Protein AF-A0A7X6SMF0-F1 (afdb_monomer)

Mean predicted aligned error: 8.66 Å

Sequence (95 aa):
MRVILGTIDAECKQTSESLGSHIERRDSDSIPRGIKEVRHKAKVDDCGVLQEDVLFKSPSYAAAFVIGGHANGLTEWKNDSGRTLKELENGESSS

Solvent-accessible surface area (backbone atoms only — not comparable to full-atom values): 5503 Å² total; per-residue (Å²): 102,49,55,36,39,70,99,43,84,43,56,49,66,67,49,105,88,45,80,31,46,56,30,47,84,60,72,42,89,76,39,58,67,71,48,53,52,50,60,72,70,49,56,57,45,98,80,31,32,49,71,52,72,52,80,31,91,41,53,43,60,48,31,24,49,34,58,16,29,88,45,61,14,40,70,73,40,35,44,95,86,68,47,26,45,48,54,48,70,69,52,77,76,73,135

Secondary structure (DSSP, 8-state):
--EEETTB-------TTS-SSB--SPPPTTS-HHHHHHHHHS-B-TTSBB-S-EEES-HHHHHHHHHSS---HHHH-B-TTS-BHHHHHHHSS--

Foldseek 3Di:
DFAAAPPDRQQQDDDVPGLRFAADPDADPAQDPVLVVCLVVFDADPNSGTDDYHYDPDQQSVQCNRHNHRDDSQQRGAHPVRHGVVCVVVVVPDD

Nearest PDB structures (foldseek):
  6yxp-assembly1_A  TM=2.601E-01  e=9.863E+00  Homo sapiens

Radius of gyration: 13.21 Å; Cα contacts (8 Å, |Δi|>4): 155; chains: 1; bounding box: 28×29×42 Å

Structure (mmCIF, N/CA/C/O backbone):
data_AF-A0A7X6SMF0-F1
#
_entry.id   AF-A0A7X6SMF0-F1
#
loop_
_atom_site.group_PDB
_atom_site.id
_atom_site.type_symbol
_atom_site.label_atom_id
_atom_site.label_alt_id
_atom_site.label_comp_id
_atom_site.label_asym_id
_atom_site.label_entity_id
_atom_site.label_seq_id
_atom_site.pdbx_PDB_ins_code
_atom_site.Cartn_x
_atom_site.Cartn_y
_atom_site.Cartn_z
_atom_site.occupancy
_atom_site.B_iso_or_equiv
_atom_site.auth_seq_id
_atom_site.auth_comp_id
_atom_site.auth_asym_id
_atom_site.auth_atom_id
_atom_site.pdbx_PDB_model_num
ATOM 1 N N . MET A 1 1 ? 0.375 -11.287 4.367 1.00 53.59 1 MET A N 1
ATOM 2 C CA . MET A 1 1 ? 0.978 -10.132 3.690 1.00 53.59 1 MET A CA 1
ATOM 3 C C . MET A 1 1 ? 0.753 -8.895 4.533 1.00 53.59 1 MET A C 1
ATOM 5 O O . MET A 1 1 ? -0.400 -8.553 4.777 1.00 53.59 1 MET A O 1
ATOM 9 N N . ARG A 1 2 ? 1.821 -8.230 4.978 1.00 59.16 2 ARG A N 1
ATOM 10 C CA . ARG A 1 2 ? 1.723 -6.911 5.617 1.00 59.16 2 ARG A CA 1
ATOM 11 C C . ARG A 1 2 ? 2.678 -5.934 4.947 1.00 59.16 2 ARG A C 1
ATOM 13 O O . ARG A 1 2 ? 3.785 -6.304 4.553 1.00 59.16 2 ARG A O 1
ATOM 20 N N . VAL A 1 3 ? 2.227 -4.693 4.816 1.00 57.59 3 VAL A N 1
ATOM 21 C CA . VAL A 1 3 ? 3.063 -3.572 4.401 1.00 57.59 3 VAL A CA 1
ATOM 22 C C . VAL A 1 3 ? 3.417 -2.809 5.667 1.00 57.59 3 VAL A C 1
ATOM 24 O O . VAL A 1 3 ? 2.582 -2.114 6.233 1.00 57.59 3 VAL A O 1
ATOM 27 N N . ILE A 1 4 ? 4.637 -3.004 6.161 1.00 62.56 4 ILE A N 1
ATOM 28 C CA . ILE A 1 4 ? 5.038 -2.467 7.467 1.00 62.56 4 ILE A CA 1
ATOM 29 C C . ILE A 1 4 ? 5.684 -1.100 7.257 1.00 62.56 4 ILE A C 1
ATOM 31 O O . ILE A 1 4 ? 6.599 -0.955 6.439 1.00 62.56 4 ILE A O 1
ATOM 35 N N . LEU A 1 5 ? 5.215 -0.111 8.016 1.00 60.44 5 LEU A N 1
ATOM 36 C CA . LEU A 1 5 ? 5.658 1.277 7.967 1.00 60.44 5 LEU A CA 1
ATOM 37 C C . LEU A 1 5 ? 6.376 1.656 9.262 1.00 60.44 5 LEU A C 1
ATOM 39 O O . LEU A 1 5 ? 5.798 2.257 10.161 1.00 60.44 5 LEU A O 1
ATOM 43 N N . GLY A 1 6 ? 7.664 1.325 9.362 1.00 61.62 6 GLY A N 1
ATOM 44 C CA . GLY A 1 6 ? 8.473 1.684 10.535 1.00 61.62 6 GLY A CA 1
ATOM 45 C C . GLY A 1 6 ? 7.864 1.210 11.867 1.00 61.62 6 GLY A C 1
ATOM 46 O O . GLY A 1 6 ? 7.487 0.050 11.990 1.00 61.62 6 GLY A O 1
ATOM 47 N N . THR A 1 7 ? 7.787 2.097 12.867 1.00 45.62 7 THR A N 1
ATOM 48 C CA . THR A 1 7 ? 7.215 1.834 14.209 1.00 45.62 7 THR A CA 1
ATOM 49 C C . THR A 1 7 ? 5.693 1.663 14.220 1.00 45.62 7 THR A C 1
ATOM 51 O O . THR A 1 7 ? 5.117 1.439 15.282 1.00 45.62 7 THR A O 1
ATOM 54 N N . ILE A 1 8 ? 5.038 1.789 13.067 1.00 54.94 8 ILE A N 1
ATOM 55 C CA . ILE A 1 8 ? 3.587 1.803 12.929 1.00 54.94 8 ILE A CA 1
ATOM 56 C C . ILE A 1 8 ? 3.198 0.541 12.156 1.00 54.94 8 ILE A C 1
ATOM 58 O O . ILE A 1 8 ? 3.451 0.422 10.952 1.00 54.94 8 ILE A O 1
ATOM 62 N N . ASP A 1 9 ? 2.610 -0.430 12.857 1.00 52.41 9 ASP A N 1
ATOM 63 C CA . ASP A 1 9 ? 2.026 -1.614 12.224 1.00 52.41 9 ASP A CA 1
ATOM 64 C C . ASP A 1 9 ? 0.733 -1.180 11.519 1.00 52.41 9 ASP A C 1
ATOM 66 O O . ASP A 1 9 ? -0.349 -1.122 12.102 1.00 52.41 9 ASP A O 1
ATOM 70 N N . ALA A 1 10 ? 0.867 -0.746 10.266 1.00 52.97 10 ALA A N 1
ATOM 71 C CA . ALA A 1 10 ? -0.268 -0.423 9.418 1.00 52.97 10 ALA A CA 1
ATOM 72 C C . ALA A 1 10 ? -0.834 -1.731 8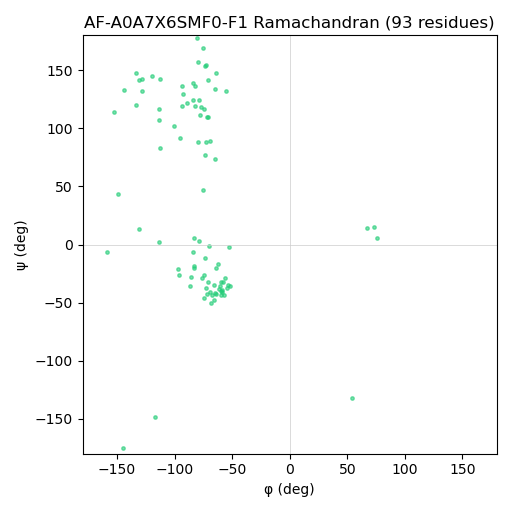.852 1.00 52.97 10 ALA A C 1
ATOM 74 O O . ALA A 1 10 ? -0.439 -2.206 7.784 1.00 52.97 10 ALA A O 1
ATOM 75 N N . GLU A 1 11 ? -1.752 -2.350 9.593 1.00 50.16 11 GLU A N 1
ATOM 76 C CA . GLU A 1 11 ? -2.460 -3.529 9.108 1.00 50.16 11 GLU A CA 1
ATOM 77 C C . GLU A 1 11 ? -3.447 -3.114 8.005 1.00 50.16 11 GLU A C 1
ATOM 79 O O . GLU A 1 11 ? -4.459 -2.458 8.249 1.00 50.16 11 GLU A O 1
ATOM 84 N N . CYS A 1 12 ? -3.143 -3.491 6.762 1.00 53.78 12 CYS A N 1
ATOM 85 C CA . CYS A 1 12 ? -4.012 -3.271 5.608 1.00 53.78 12 CYS A CA 1
ATOM 86 C C . CYS A 1 12 ? -5.192 -4.251 5.689 1.00 53.78 12 CYS A C 1
ATOM 88 O O . CYS A 1 12 ? -5.190 -5.308 5.058 1.00 53.78 12 CYS A O 1
ATOM 90 N N . LYS A 1 13 ? -6.174 -3.961 6.547 1.00 39.31 13 LYS A N 1
ATOM 91 C CA . LYS A 1 13 ? -7.313 -4.852 6.781 1.00 39.31 13 LYS A CA 1
ATOM 92 C C . LYS A 1 13 ? -8.314 -4.742 5.634 1.00 39.31 13 LYS A C 1
ATOM 94 O O . LYS A 1 13 ? -8.891 -3.685 5.406 1.00 39.31 13 LYS A O 1
ATOM 99 N N . GLN A 1 14 ? -8.524 -5.858 4.940 1.00 40.72 14 GLN A N 1
ATOM 100 C CA . GLN A 1 14 ? -9.463 -6.003 3.831 1.00 40.72 14 GLN A CA 1
ATOM 101 C C . GLN A 1 14 ? -10.920 -5.926 4.327 1.00 40.72 14 GLN A C 1
ATOM 103 O O . GLN A 1 14 ? -11.542 -6.935 4.649 1.00 40.72 14 GLN A O 1
ATOM 108 N N . THR A 1 15 ? -11.490 -4.729 4.384 1.00 34.62 15 THR A N 1
ATOM 109 C CA . THR A 1 15 ? -12.936 -4.521 4.235 1.00 34.62 15 THR A CA 1
ATOM 110 C C . THR A 1 15 ? -13.302 -4.564 2.748 1.00 34.62 15 THR A C 1
ATOM 112 O O . THR A 1 15 ? -12.446 -4.316 1.897 1.00 34.62 15 THR A O 1
ATOM 115 N N . SER A 1 16 ? -14.560 -4.870 2.420 1.00 37.34 16 SER A N 1
ATOM 116 C CA . SER A 1 16 ? -15.127 -4.999 1.059 1.00 37.34 16 SER A CA 1
ATOM 117 C C . SER A 1 16 ? -14.900 -3.807 0.110 1.00 37.34 16 SER A C 1
ATOM 119 O O . SER A 1 16 ? -15.292 -3.869 -1.050 1.00 37.34 16 SER A O 1
ATOM 121 N N . GLU A 1 17 ? -14.257 -2.743 0.591 1.00 51.53 17 GLU A N 1
ATOM 122 C CA . GLU A 1 17 ? -13.974 -1.486 -0.101 1.00 51.53 17 GLU A CA 1
ATOM 123 C C . GLU A 1 17 ? -12.494 -1.054 0.038 1.00 51.53 17 GLU A C 1
ATOM 125 O O . GLU A 1 17 ? -12.160 0.092 -0.251 1.00 51.53 17 GLU A O 1
ATOM 130 N N . SER A 1 18 ? -11.587 -1.928 0.504 1.00 43.75 18 SER A N 1
ATOM 131 C CA . SER A 1 18 ? -10.232 -1.522 0.922 1.00 43.75 18 SER A CA 1
ATOM 132 C C . SER A 1 18 ? -9.076 -2.350 0.343 1.00 43.75 18 SER A C 1
ATOM 134 O O . SER A 1 18 ? -9.117 -3.575 0.211 1.00 43.75 18 SER A O 1
ATOM 136 N N . LEU A 1 19 ? -8.015 -1.608 0.022 1.00 52.72 19 LEU A N 1
ATOM 137 C CA . LEU A 1 19 ? -6.716 -1.999 -0.526 1.00 52.72 19 LEU A CA 1
ATOM 138 C C . LEU A 1 19 ? -5.926 -2.874 0.471 1.00 52.72 19 LEU A C 1
ATOM 140 O O . LEU A 1 19 ? -4.996 -2.410 1.121 1.00 52.72 19 LEU A O 1
ATOM 144 N N . GLY A 1 20 ? -6.326 -4.135 0.655 1.00 55.19 20 GLY A N 1
ATOM 145 C CA . GLY A 1 20 ? -5.719 -5.010 1.672 1.00 55.19 20 GLY A CA 1
ATOM 146 C C . GLY A 1 20 ? -4.464 -5.758 1.214 1.00 55.19 20 GLY A C 1
ATOM 147 O O . GLY A 1 20 ? -3.537 -5.991 1.984 1.00 55.19 20 GLY A O 1
ATOM 148 N N . SER A 1 21 ? -4.410 -6.171 -0.048 1.00 58.16 21 SER A N 1
ATOM 149 C CA . SER A 1 21 ? -3.247 -6.879 -0.618 1.00 58.16 21 SER A CA 1
ATOM 150 C C . SER A 1 21 ? -3.183 -6.798 -2.139 1.00 58.16 21 SER A C 1
ATOM 152 O O . SER A 1 21 ? -2.210 -7.258 -2.733 1.00 58.16 21 SER A O 1
ATOM 154 N N . HIS A 1 22 ? -4.216 -6.228 -2.763 1.00 68.75 22 HIS A N 1
ATOM 155 C CA . HIS A 1 22 ? -4.276 -6.041 -4.198 1.00 68.75 22 HIS A CA 1
ATOM 156 C C . HIS A 1 22 ? -3.410 -4.841 -4.555 1.00 68.75 22 HIS A C 1
ATOM 158 O O . HIS A 1 22 ? -3.729 -3.708 -4.195 1.00 68.75 22 HIS A O 1
ATOM 164 N N . ILE A 1 23 ? -2.306 -5.105 -5.235 1.00 78.50 23 ILE A N 1
ATOM 165 C CA . ILE A 1 23 ? -1.498 -4.063 -5.833 1.00 78.50 23 ILE A CA 1
ATOM 166 C C . ILE A 1 23 ? -1.935 -3.866 -7.280 1.00 78.50 23 ILE A C 1
ATOM 168 O O . ILE A 1 23 ? -2.158 -4.826 -8.020 1.00 78.50 23 ILE A O 1
ATOM 172 N N . GLU A 1 24 ? -2.050 -2.610 -7.694 1.00 77.56 24 GLU A N 1
ATOM 173 C CA . GLU A 1 24 ? -2.286 -2.270 -9.093 1.00 77.56 24 GLU A CA 1
ATOM 174 C C . GLU A 1 24 ? -1.193 -2.911 -9.934 1.00 77.56 24 GLU A C 1
ATOM 176 O O . GLU A 1 24 ? -0.018 -2.785 -9.606 1.00 77.56 24 GLU A O 1
ATOM 181 N N . ARG A 1 25 ? -1.539 -3.587 -11.028 1.00 69.88 25 ARG A N 1
ATOM 182 C CA . ARG A 1 25 ? -0.520 -4.171 -11.916 1.00 69.88 25 ARG A CA 1
ATOM 183 C C . ARG A 1 25 ? 0.160 -3.134 -12.789 1.00 69.88 25 ARG A C 1
ATOM 185 O O . ARG A 1 25 ? 1.316 -3.316 -13.160 1.00 69.88 25 ARG A O 1
ATOM 192 N N . ARG A 1 26 ? -0.546 -2.054 -13.122 1.00 75.81 26 ARG A N 1
ATOM 193 C CA . ARG A 1 26 ? 0.004 -0.998 -13.966 1.00 75.81 26 ARG A CA 1
ATOM 194 C C . A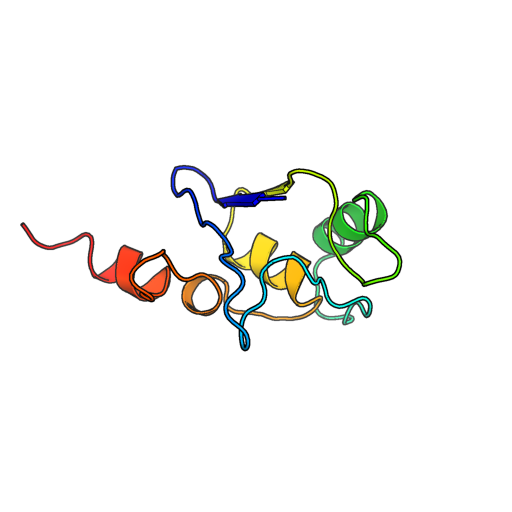RG A 1 26 ? 0.841 -0.048 -13.133 1.00 75.81 26 ARG A C 1
ATOM 196 O O . ARG A 1 26 ? 0.351 0.587 -12.208 1.00 75.81 26 ARG A O 1
ATOM 203 N N . ASP A 1 27 ? 2.115 0.045 -13.477 1.00 78.31 27 ASP A N 1
ATOM 204 C CA . ASP A 1 27 ? 2.959 1.139 -13.041 1.00 78.31 27 ASP A CA 1
ATOM 205 C C . ASP A 1 27 ? 2.687 2.385 -13.884 1.00 78.31 27 ASP A C 1
ATOM 207 O O . ASP A 1 27 ? 2.792 2.379 -15.109 1.00 78.31 27 ASP A O 1
ATOM 211 N N . SER A 1 28 ? 2.358 3.480 -13.212 1.00 78.62 28 SER A N 1
ATOM 212 C CA . SER A 1 28 ? 2.359 4.796 -13.831 1.00 78.62 28 SER A CA 1
ATOM 213 C C . SER A 1 28 ? 3.802 5.267 -14.045 1.00 78.62 28 SER A C 1
ATOM 215 O O . SER A 1 28 ? 4.724 4.881 -13.322 1.00 78.62 28 SER A O 1
ATOM 217 N N . ASP A 1 29 ? 4.035 6.139 -15.023 1.00 77.50 29 ASP A N 1
ATOM 218 C CA . ASP A 1 29 ? 5.361 6.748 -15.211 1.00 77.50 29 ASP A CA 1
ATOM 219 C C . ASP A 1 29 ? 5.757 7.637 -14.017 1.00 77.50 29 ASP A C 1
ATOM 221 O O . ASP A 1 29 ? 6.929 7.855 -13.733 1.00 77.50 29 ASP A O 1
ATOM 225 N N . SER A 1 30 ? 4.762 8.072 -13.239 1.00 78.56 30 SER A N 1
ATOM 226 C CA . SER A 1 30 ? 4.943 8.923 -12.066 1.00 78.56 30 SER A CA 1
ATOM 227 C C . SER A 1 30 ? 5.526 8.217 -10.838 1.00 78.56 30 SER A C 1
ATOM 229 O O . SER A 1 30 ? 5.880 8.909 -9.883 1.00 78.56 30 SER A O 1
ATOM 231 N N . ILE A 1 31 ? 5.614 6.877 -10.802 1.00 83.25 31 ILE A N 1
ATOM 232 C CA . ILE A 1 31 ? 6.232 6.195 -9.654 1.00 83.25 31 ILE A CA 1
ATOM 233 C C . ILE A 1 31 ? 7.758 6.120 -9.778 1.00 83.25 31 ILE A C 1
ATOM 235 O O . ILE A 1 31 ? 8.288 5.813 -10.849 1.00 83.25 31 ILE A O 1
ATOM 239 N N . PRO A 1 32 ? 8.494 6.344 -8.673 1.00 82.81 32 PRO A N 1
ATOM 240 C CA . PRO A 1 32 ? 9.947 6.334 -8.692 1.00 82.81 32 PRO A CA 1
ATOM 241 C C . PRO A 1 32 ? 10.493 4.947 -9.042 1.00 82.81 32 PRO A C 1
ATOM 243 O O . PRO A 1 32 ? 9.943 3.912 -8.656 1.00 82.81 32 PRO A O 1
ATOM 246 N N . ARG A 1 33 ? 11.641 4.929 -9.727 1.00 85.50 33 ARG A N 1
ATOM 247 C CA . ARG A 1 33 ? 12.282 3.704 -10.231 1.00 85.50 33 ARG A CA 1
ATOM 248 C C . ARG A 1 33 ? 12.518 2.656 -9.140 1.00 85.50 33 ARG A C 1
ATOM 250 O O . ARG A 1 33 ? 12.275 1.480 -9.379 1.00 85.50 33 ARG A O 1
ATOM 257 N N . GLY A 1 34 ? 12.879 3.087 -7.929 1.00 85.44 34 GLY A N 1
ATOM 258 C CA . GLY A 1 34 ? 13.041 2.187 -6.784 1.00 85.44 34 GLY A CA 1
ATOM 259 C C . GLY A 1 34 ? 11.765 1.408 -6.442 1.00 85.44 34 GLY A C 1
ATOM 260 O O . GLY A 1 34 ? 11.840 0.216 -6.174 1.00 85.44 34 GLY A O 1
ATOM 261 N N . ILE A 1 35 ? 10.584 2.033 -6.528 1.00 85.75 35 ILE A N 1
ATOM 262 C CA . ILE A 1 35 ? 9.304 1.341 -6.310 1.00 85.75 35 ILE A CA 1
ATOM 263 C C . ILE A 1 35 ? 9.007 0.359 -7.441 1.00 85.75 35 ILE A C 1
ATOM 265 O O . ILE A 1 35 ? 8.585 -0.760 -7.158 1.00 85.75 35 ILE A O 1
ATOM 269 N N . LYS A 1 36 ? 9.274 0.730 -8.702 1.00 86.56 36 LYS A N 1
ATOM 270 C CA . LYS A 1 36 ? 9.140 -0.201 -9.837 1.00 86.56 36 LYS A CA 1
ATOM 271 C C . LYS A 1 36 ? 10.009 -1.445 -9.645 1.00 86.56 36 LYS A C 1
ATOM 273 O O . LYS A 1 36 ? 9.532 -2.555 -9.850 1.00 86.56 36 LYS A O 1
ATOM 278 N N . GLU A 1 37 ? 11.251 -1.273 -9.196 1.00 88.19 37 GLU A N 1
ATOM 279 C CA . GLU A 1 37 ? 12.149 -2.399 -8.923 1.00 88.19 37 GLU A CA 1
ATOM 280 C C . GLU A 1 37 ? 11.641 -3.297 -7.793 1.00 88.19 37 GLU A C 1
ATOM 282 O O . GLU A 1 37 ? 11.688 -4.517 -7.929 1.00 88.19 37 GLU A O 1
ATOM 287 N N . VAL A 1 38 ? 11.129 -2.723 -6.698 1.00 86.31 38 VAL A N 1
ATOM 288 C CA . VAL A 1 38 ? 10.542 -3.519 -5.607 1.00 86.31 38 VAL A CA 1
ATOM 289 C C . VAL A 1 38 ? 9.293 -4.253 -6.099 1.00 86.31 38 VAL A C 1
ATOM 291 O O . VAL A 1 38 ? 9.163 -5.438 -5.827 1.00 86.31 38 VAL A O 1
ATOM 294 N N . ARG A 1 39 ? 8.419 -3.611 -6.890 1.00 85.31 39 ARG A N 1
ATOM 295 C CA . ARG A 1 39 ? 7.213 -4.244 -7.472 1.00 85.31 39 ARG A CA 1
ATOM 296 C C . ARG A 1 39 ? 7.558 -5.410 -8.388 1.00 85.31 39 ARG A C 1
ATOM 298 O O . ARG A 1 39 ? 6.880 -6.425 -8.357 1.00 85.31 39 ARG A O 1
ATOM 305 N N . HIS A 1 40 ? 8.630 -5.278 -9.163 1.00 84.31 40 HIS A N 1
ATOM 306 C CA . HIS A 1 40 ? 9.107 -6.337 -10.048 1.00 84.31 40 HIS A CA 1
ATOM 307 C C . HIS A 1 40 ? 9.811 -7.478 -9.293 1.00 84.31 40 HIS A C 1
ATOM 309 O O . HIS A 1 40 ? 9.879 -8.601 -9.788 1.00 84.31 40 HIS A O 1
ATOM 315 N N . LYS A 1 41 ? 10.387 -7.199 -8.119 1.00 87.69 41 LYS A N 1
ATOM 316 C CA . LYS A 1 41 ? 11.023 -8.213 -7.263 1.00 87.69 41 LYS A CA 1
ATOM 317 C C . LYS A 1 41 ? 10.034 -8.917 -6.342 1.00 87.69 41 LYS A C 1
ATOM 319 O O . LYS A 1 41 ? 10.290 -10.058 -5.970 1.00 87.69 41 LYS A O 1
ATOM 324 N N . ALA A 1 42 ? 8.949 -8.245 -5.976 1.00 85.06 42 ALA A N 1
ATOM 325 C CA . ALA A 1 42 ? 7.961 -8.776 -5.063 1.00 85.06 42 ALA A CA 1
ATOM 326 C C . ALA A 1 42 ? 7.149 -9.908 -5.704 1.00 85.06 42 ALA A C 1
ATOM 328 O O . ALA A 1 42 ? 6.765 -9.849 -6.874 1.00 85.06 42 ALA A O 1
ATOM 329 N N . LYS A 1 43 ? 6.836 -10.931 -4.913 1.00 84.69 43 LYS A N 1
ATOM 330 C CA . LYS A 1 43 ? 5.909 -11.995 -5.276 1.00 84.69 43 LYS A CA 1
ATOM 331 C C . LYS A 1 43 ? 4.486 -11.481 -5.225 1.00 84.69 43 LYS A C 1
ATOM 333 O O . LYS A 1 43 ? 3.960 -11.151 -4.164 1.00 84.69 43 LYS A O 1
ATOM 338 N N . VAL A 1 44 ? 3.856 -11.477 -6.387 1.00 83.56 44 VAL A N 1
ATOM 339 C CA . VAL A 1 44 ? 2.469 -11.075 -6.581 1.00 83.56 44 VAL A CA 1
ATOM 340 C C . VAL A 1 44 ? 1.786 -12.201 -7.338 1.00 83.56 44 VAL A C 1
ATOM 342 O O . VAL A 1 44 ? 2.330 -12.712 -8.315 1.00 83.56 44 VAL A O 1
ATOM 345 N N . ASP A 1 45 ? 0.624 -12.613 -6.853 1.00 82.62 45 ASP A N 1
ATOM 346 C CA . ASP A 1 45 ? -0.182 -13.657 -7.474 1.00 82.62 45 ASP A CA 1
ATOM 347 C C . ASP A 1 45 ? -0.907 -13.149 -8.737 1.00 82.62 45 ASP A C 1
ATOM 349 O O . ASP A 1 45 ? -0.976 -11.941 -8.994 1.00 82.62 45 ASP A O 1
ATOM 353 N N . ASP A 1 46 ? -1.503 -14.054 -9.517 1.00 78.62 46 ASP A N 1
ATOM 354 C CA . ASP A 1 46 ? -2.297 -13.697 -10.695 1.00 78.62 46 ASP A CA 1
ATOM 355 C C . ASP A 1 46 ? -3.544 -12.850 -10.363 1.00 78.62 46 ASP A C 1
ATOM 357 O O . ASP A 1 46 ? -4.097 -12.145 -11.209 1.00 78.62 46 ASP A O 1
ATOM 361 N N . CYS A 1 47 ? -3.959 -12.817 -9.101 1.00 74.88 47 CYS A N 1
ATOM 362 C CA . CYS A 1 47 ? -4.984 -11.880 -8.649 1.00 74.88 47 CYS A CA 1
ATOM 363 C C . CYS A 1 47 ? -4.447 -10.476 -8.317 1.00 74.88 47 CYS A C 1
ATOM 365 O O . CYS A 1 47 ? -5.206 -9.662 -7.807 1.00 74.88 47 CYS A O 1
ATOM 367 N N . GLY A 1 48 ? -3.163 -10.174 -8.559 1.00 74.12 48 GLY A N 1
ATOM 368 C CA . GLY A 1 48 ? -2.548 -8.906 -8.141 1.00 74.12 48 GLY A CA 1
ATOM 369 C C . GLY A 1 48 ? -2.293 -8.839 -6.633 1.00 74.12 48 GLY A C 1
ATOM 370 O O . GLY A 1 48 ? -2.062 -7.766 -6.090 1.00 74.12 48 GLY A O 1
ATOM 371 N N . VAL A 1 49 ? -2.352 -9.979 -5.942 1.00 80.00 49 VAL A N 1
ATOM 372 C CA . VAL A 1 49 ? -2.242 -10.057 -4.484 1.00 80.00 49 VAL A CA 1
ATOM 373 C C . VAL A 1 49 ? -0.798 -10.307 -4.095 1.00 80.00 49 VAL A C 1
ATOM 375 O O . VAL A 1 49 ? -0.227 -11.336 -4.450 1.00 80.00 49 VAL A O 1
ATOM 378 N N . LEU A 1 50 ? -0.217 -9.386 -3.344 1.00 81.25 50 LEU A N 1
ATOM 379 C CA . LEU A 1 50 ? 1.140 -9.501 -2.828 1.00 81.25 50 LEU A CA 1
ATOM 380 C C . LEU A 1 50 ? 1.233 -10.675 -1.828 1.00 81.25 50 LEU A C 1
ATOM 382 O O . LEU A 1 50 ? 0.364 -10.841 -0.971 1.00 81.25 50 LEU A O 1
ATOM 386 N N . GLN A 1 51 ? 2.266 -11.507 -1.966 1.00 81.81 51 GLN A N 1
ATOM 387 C CA . GLN A 1 51 ? 2.412 -12.805 -1.283 1.00 81.81 51 GLN A CA 1
ATOM 388 C C . GLN A 1 51 ? 3.562 -12.858 -0.263 1.00 81.81 51 GLN A C 1
ATOM 390 O O . GLN A 1 51 ? 3.826 -13.919 0.298 1.00 81.81 51 GLN A O 1
ATOM 395 N N . GLU A 1 52 ? 4.284 -11.762 -0.047 1.00 79.25 52 GLU A N 1
ATOM 396 C CA . GLU A 1 52 ? 5.443 -11.713 0.858 1.00 79.25 52 GLU A CA 1
ATOM 397 C C . GLU A 1 52 ? 5.228 -10.764 2.048 1.00 79.25 52 GLU A C 1
ATOM 399 O O . GLU A 1 52 ? 4.115 -10.637 2.540 1.00 79.25 52 GLU A O 1
ATOM 404 N N . ASP A 1 53 ? 6.260 -10.115 2.572 1.00 78.25 53 ASP A N 1
ATOM 405 C CA . ASP A 1 53 ? 6.141 -9.043 3.562 1.00 78.25 53 ASP A CA 1
ATOM 406 C C . ASP A 1 53 ? 7.063 -7.930 3.082 1.00 78.25 53 ASP A C 1
ATOM 408 O O . ASP A 1 53 ? 8.259 -8.164 2.909 1.00 78.25 53 ASP A O 1
ATOM 412 N N . VAL A 1 54 ? 6.532 -6.732 2.822 1.00 77.88 54 VAL A N 1
ATOM 413 C CA . VAL A 1 54 ? 7.361 -5.629 2.315 1.00 77.88 54 VAL A CA 1
ATOM 414 C C . VAL A 1 54 ? 7.427 -4.528 3.358 1.00 77.88 54 VAL A C 1
ATOM 416 O O . VAL A 1 54 ? 6.426 -3.904 3.713 1.00 77.88 54 VAL A O 1
ATOM 419 N N . LEU A 1 55 ? 8.639 -4.293 3.852 1.00 79.69 55 LEU A N 1
ATOM 420 C CA . LEU A 1 55 ? 8.944 -3.218 4.784 1.00 79.69 55 LEU A CA 1
ATOM 421 C C . LEU A 1 55 ? 9.318 -1.952 4.021 1.00 79.69 55 LEU A C 1
ATOM 423 O O . LEU A 1 55 ? 10.308 -1.921 3.286 1.00 79.69 55 LEU A O 1
ATOM 427 N N . PHE A 1 56 ? 8.567 -0.880 4.262 1.00 80.81 56 PHE A N 1
ATOM 428 C CA . PHE A 1 56 ? 8.894 0.447 3.762 1.00 80.81 56 PHE A CA 1
ATOM 429 C C . PHE A 1 56 ? 9.250 1.378 4.913 1.00 80.81 56 PHE A C 1
ATOM 431 O O . PHE A 1 56 ? 8.647 1.374 5.981 1.00 80.81 56 PHE A O 1
ATOM 438 N N . LYS A 1 57 ? 10.231 2.244 4.660 1.00 77.50 57 LYS A N 1
ATOM 439 C CA . LYS A 1 57 ? 10.631 3.294 5.605 1.00 77.50 57 LYS A CA 1
ATOM 440 C C . LYS A 1 57 ? 9.759 4.547 5.500 1.00 77.50 57 LYS A C 1
ATOM 442 O O . LYS A 1 57 ? 9.947 5.479 6.273 1.00 77.50 57 LYS A O 1
ATOM 447 N N . SER A 1 58 ? 8.857 4.608 4.518 1.00 80.88 58 SER A N 1
ATOM 448 C CA . SER A 1 58 ? 8.029 5.788 4.275 1.00 80.88 58 SER A CA 1
ATOM 449 C C . SER A 1 58 ? 6.619 5.410 3.811 1.00 80.88 58 SER A C 1
ATOM 451 O O . SER A 1 58 ? 6.490 4.617 2.872 1.00 80.88 58 SER A O 1
ATOM 453 N N . PRO A 1 59 ? 5.568 6.024 4.390 1.00 80.44 59 PRO A N 1
ATOM 454 C CA . PRO A 1 59 ? 4.171 5.756 4.038 1.00 80.44 59 PRO A CA 1
ATOM 455 C C . PRO A 1 59 ? 3.871 6.045 2.571 1.00 80.44 59 PRO A C 1
ATOM 457 O O . PRO A 1 59 ? 3.191 5.262 1.914 1.00 80.44 59 PRO A O 1
ATOM 460 N N . SER A 1 60 ? 4.421 7.122 2.013 1.00 82.75 60 SER A N 1
ATOM 461 C CA . SER A 1 60 ? 4.219 7.461 0.599 1.00 82.75 60 SER A CA 1
ATOM 462 C C . SER A 1 60 ? 4.839 6.432 -0.352 1.00 82.75 60 SER A C 1
ATOM 464 O O . SER A 1 60 ? 4.260 6.144 -1.394 1.00 82.75 60 SER A O 1
ATOM 466 N N . TYR A 1 61 ? 5.982 5.836 0.015 1.00 83.56 61 TYR A N 1
ATOM 467 C CA . TYR A 1 61 ? 6.624 4.780 -0.781 1.00 83.56 61 TYR A CA 1
ATOM 468 C C . TYR A 1 61 ? 5.755 3.530 -0.830 1.00 83.56 61 TYR A C 1
ATOM 470 O O . TYR A 1 61 ? 5.497 2.993 -1.903 1.00 83.56 61 TYR A O 1
ATOM 478 N N . ALA A 1 62 ? 5.263 3.107 0.329 1.00 82.62 62 ALA A N 1
ATOM 479 C CA . ALA A 1 62 ? 4.346 1.990 0.409 1.00 82.62 62 ALA A CA 1
ATOM 480 C C . ALA A 1 62 ? 3.070 2.254 -0.415 1.00 82.62 62 ALA A C 1
ATOM 482 O O . ALA A 1 62 ? 2.555 1.353 -1.070 1.00 82.62 62 ALA A O 1
ATOM 483 N N . ALA A 1 63 ? 2.531 3.479 -0.378 1.00 84.56 63 ALA A N 1
ATOM 484 C CA . ALA A 1 63 ? 1.252 3.765 -1.026 1.00 84.56 63 ALA A CA 1
ATOM 485 C C . ALA A 1 63 ? 1.418 3.766 -2.543 1.00 84.56 63 ALA A C 1
ATOM 487 O O . ALA A 1 63 ? 0.652 3.125 -3.255 1.00 84.56 63 ALA A O 1
ATOM 488 N N . ALA A 1 64 ? 2.499 4.379 -3.030 1.00 85.31 64 ALA A N 1
ATOM 489 C CA . ALA A 1 64 ? 2.906 4.281 -4.424 1.00 85.31 64 ALA A CA 1
ATOM 490 C C . ALA A 1 64 ? 3.185 2.830 -4.853 1.00 85.31 64 ALA A C 1
ATOM 492 O O . ALA A 1 64 ? 2.938 2.468 -6.002 1.00 85.31 64 ALA A O 1
ATOM 493 N N . PHE A 1 65 ? 3.677 1.985 -3.943 1.00 84.94 65 PHE A N 1
ATOM 494 C CA . PHE A 1 65 ? 3.882 0.565 -4.206 1.00 84.94 65 PHE A CA 1
ATOM 495 C C . PHE A 1 65 ? 2.566 -0.190 -4.398 1.00 84.94 65 PHE A C 1
ATOM 497 O O . PHE A 1 65 ? 2.481 -0.991 -5.322 1.00 84.94 65 PHE A O 1
ATOM 504 N N . VAL A 1 66 ? 1.549 0.063 -3.573 1.00 80.44 66 VAL A N 1
ATOM 505 C CA . VAL A 1 66 ? 0.248 -0.611 -3.699 1.00 80.44 66 VAL A CA 1
ATOM 506 C C . VAL A 1 66 ? -0.538 -0.065 -4.890 1.00 80.44 66 VAL A C 1
ATOM 508 O O . VAL A 1 66 ? -1.018 -0.828 -5.720 1.00 80.44 66 VAL A O 1
ATOM 511 N N . ILE A 1 67 ? -0.596 1.256 -5.036 1.00 83.00 67 ILE A N 1
ATOM 512 C CA . ILE A 1 67 ? -1.425 1.933 -6.045 1.00 83.00 67 ILE A CA 1
ATOM 513 C C . ILE A 1 67 ? -0.739 1.996 -7.412 1.00 83.00 67 ILE A C 1
ATOM 515 O O . ILE A 1 67 ? -1.387 2.221 -8.424 1.00 83.00 67 ILE A O 1
ATOM 519 N N . GLY A 1 68 ? 0.582 1.819 -7.483 1.00 80.94 68 GLY A N 1
ATOM 520 C CA . GLY A 1 68 ? 1.322 1.937 -8.744 1.00 80.94 68 GLY A CA 1
ATOM 521 C C . GLY A 1 68 ? 1.345 3.357 -9.312 1.00 80.94 68 GLY A C 1
ATOM 522 O O . GLY A 1 68 ? 1.719 3.551 -10.467 1.00 80.94 68 GLY A O 1
ATOM 523 N N . GLY A 1 69 ? 0.973 4.358 -8.512 1.00 82.50 69 GLY A N 1
ATOM 524 C CA . GLY A 1 69 ? 0.818 5.751 -8.922 1.00 82.50 69 GLY A CA 1
ATOM 525 C C . GLY A 1 69 ? 1.221 6.744 -7.835 1.00 82.50 69 GLY A C 1
ATOM 526 O O . GLY A 1 69 ? 1.719 6.376 -6.771 1.00 82.50 69 GLY A O 1
ATOM 527 N N . HIS A 1 70 ? 0.999 8.029 -8.106 1.00 78.12 70 HIS A N 1
ATOM 528 C CA . HIS A 1 70 ? 1.144 9.063 -7.088 1.00 78.12 70 HIS A CA 1
ATOM 529 C C . HIS A 1 70 ? -0.013 8.953 -6.091 1.00 78.12 70 HIS A C 1
ATOM 531 O O . HIS A 1 70 ? -1.156 9.263 -6.423 1.00 78.12 70 HIS A O 1
ATOM 537 N N . ALA A 1 71 ? 0.301 8.514 -4.877 1.00 76.88 71 ALA A N 1
ATOM 538 C CA . ALA A 1 71 ? -0.663 8.343 -3.808 1.00 76.88 71 ALA A CA 1
ATOM 539 C C . ALA A 1 71 ? -0.140 8.929 -2.504 1.00 76.88 71 ALA A C 1
ATOM 541 O O . ALA A 1 71 ? 1.063 8.923 -2.224 1.00 76.88 71 ALA A O 1
ATOM 542 N N . ASN A 1 72 ? -1.062 9.437 -1.695 1.00 81.19 72 ASN A N 1
ATOM 543 C CA . ASN A 1 72 ? -0.715 10.132 -0.475 1.00 81.19 72 ASN A CA 1
ATOM 544 C C . ASN A 1 72 ? -0.773 9.148 0.691 1.00 81.19 72 ASN A C 1
ATOM 546 O O . ASN A 1 72 ? -1.828 8.945 1.280 1.00 81.19 72 ASN A O 1
ATOM 550 N N . GLY A 1 73 ? 0.356 8.512 1.016 1.00 77.44 73 GLY A N 1
ATOM 551 C CA . GLY A 1 73 ? 0.366 7.423 1.999 1.00 77.44 73 GLY A CA 1
ATOM 552 C C . GLY A 1 73 ? -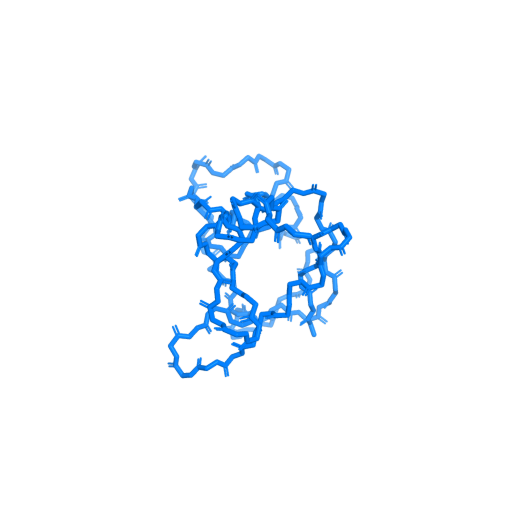0.307 7.786 3.319 1.00 77.44 73 GLY A C 1
ATOM 553 O O . GLY A 1 73 ? -1.041 6.986 3.877 1.00 77.44 73 GLY A O 1
ATOM 554 N N . LEU A 1 74 ? -0.181 9.032 3.763 1.00 81.19 74 LEU A N 1
ATOM 555 C CA . LEU A 1 74 ? -0.833 9.486 4.986 1.00 81.19 74 LEU A CA 1
ATOM 556 C C . LEU A 1 74 ? -2.364 9.333 4.975 1.00 81.19 74 LEU A C 1
ATOM 558 O O . LEU A 1 74 ? -2.938 9.107 6.029 1.00 81.19 74 LEU A O 1
ATOM 562 N N . THR A 1 75 ? -3.032 9.450 3.826 1.00 80.31 75 THR A N 1
ATOM 563 C CA . THR A 1 75 ? -4.492 9.274 3.714 1.00 80.31 75 THR A CA 1
ATOM 564 C C . THR A 1 75 ? -4.896 7.869 3.283 1.00 80.31 75 THR A C 1
ATOM 566 O O . THR A 1 75 ? -5.997 7.432 3.608 1.00 80.31 75 THR A O 1
ATOM 569 N N . GLU A 1 76 ? -4.015 7.171 2.566 1.00 78.81 76 GLU A N 1
ATOM 570 C CA . GLU A 1 76 ? -4.273 5.811 2.084 1.00 78.81 76 GLU A CA 1
ATOM 571 C C . GLU A 1 76 ? -4.220 4.784 3.213 1.00 78.81 76 GLU A C 1
ATOM 573 O O . GLU A 1 76 ? -5.015 3.847 3.254 1.00 78.81 76 GLU A O 1
ATOM 578 N N . TRP A 1 77 ? -3.301 4.969 4.157 1.00 77.44 77 TRP A N 1
ATOM 579 C CA . TRP A 1 77 ? -3.150 4.058 5.280 1.00 77.44 77 TRP A CA 1
ATOM 580 C C . TRP A 1 77 ? -4.117 4.410 6.393 1.00 77.44 77 TRP A C 1
ATOM 582 O O . TRP A 1 77 ? -4.081 5.528 6.906 1.00 77.44 77 TRP A O 1
ATOM 592 N N . LYS A 1 78 ? -4.934 3.438 6.802 1.00 76.69 78 LYS A N 1
ATOM 593 C CA . LYS A 1 78 ? -5.839 3.548 7.946 1.00 76.69 78 LYS A CA 1
ATOM 594 C C . LYS A 1 78 ? -5.502 2.493 8.989 1.00 76.69 78 LYS A C 1
ATOM 596 O O . LYS A 1 78 ? -5.105 1.388 8.635 1.00 76.69 78 LYS A O 1
ATOM 601 N N . ASN A 1 79 ? -5.662 2.837 10.261 1.00 75.12 79 ASN A N 1
ATOM 602 C CA . ASN A 1 79 ? -5.569 1.868 11.347 1.00 75.12 79 ASN A CA 1
ATOM 603 C C . ASN A 1 79 ? -6.878 1.072 11.502 1.00 75.12 79 ASN A C 1
ATOM 605 O O . ASN A 1 79 ? -7.875 1.345 10.833 1.00 75.12 7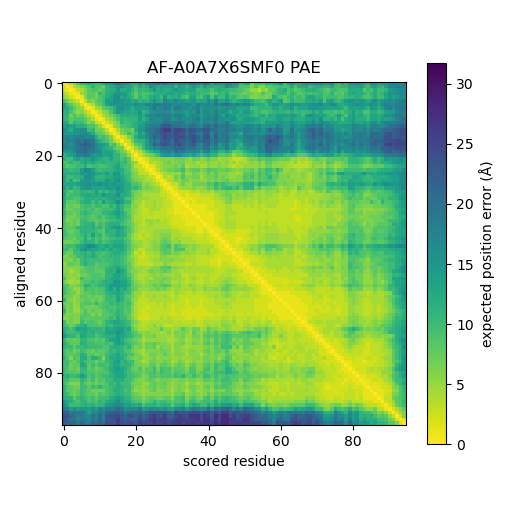9 ASN A O 1
ATOM 609 N N . ASP A 1 80 ? -6.890 0.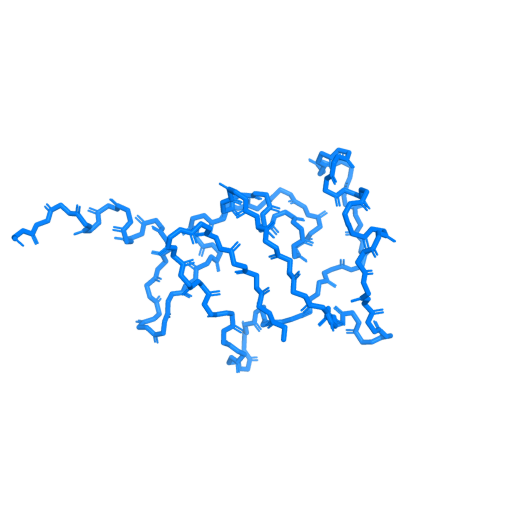119 12.434 1.00 70.69 80 ASP A N 1
ATOM 610 C CA . ASP A 1 80 ? -8.078 -0.685 12.766 1.00 70.69 80 ASP A CA 1
ATOM 611 C C . ASP A 1 80 ? -9.290 0.175 13.178 1.00 70.69 80 ASP A C 1
ATOM 613 O O . ASP A 1 80 ? 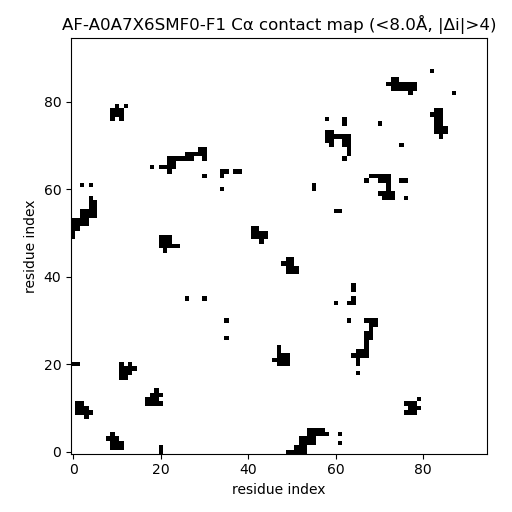-10.435 -0.170 12.904 1.00 70.69 80 ASP A O 1
ATOM 617 N N . SER A 1 81 ? -9.042 1.356 13.752 1.00 72.19 81 SER A N 1
ATOM 618 C CA . SER A 1 81 ? -10.077 2.335 14.105 1.00 72.19 81 SER A CA 1
ATOM 619 C C . SER A 1 81 ? -10.583 3.168 12.916 1.00 72.19 81 SER A C 1
ATOM 621 O O . SER A 1 81 ? -11.384 4.080 13.113 1.00 72.19 81 SER A O 1
ATOM 623 N N . GLY A 1 82 ? -10.105 2.908 11.694 1.00 76.81 82 GLY A N 1
ATOM 6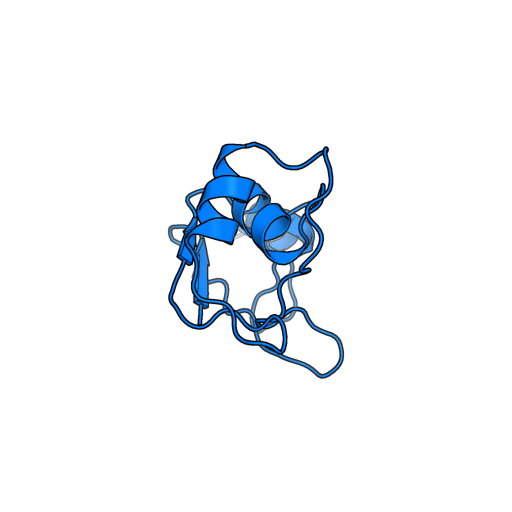24 C CA . GLY A 1 82 ? -10.470 3.632 10.475 1.00 76.81 82 GLY A CA 1
ATOM 625 C C . GLY A 1 82 ? -9.838 5.021 10.329 1.00 76.81 82 GLY A C 1
ATOM 626 O O . GLY A 1 82 ? -10.163 5.726 9.373 1.00 76.81 82 GLY A O 1
ATOM 627 N N . ARG A 1 83 ? -8.938 5.414 11.240 1.00 79.69 83 ARG A N 1
ATOM 628 C CA . ARG A 1 83 ? -8.226 6.699 11.194 1.00 79.69 83 ARG A CA 1
ATOM 629 C C . ARG A 1 83 ? -7.036 6.617 10.263 1.00 79.69 83 ARG A C 1
ATOM 631 O O . ARG A 1 83 ? -6.278 5.650 10.313 1.00 79.69 83 ARG A O 1
ATOM 638 N N . THR A 1 84 ? -6.856 7.648 9.452 1.00 84.31 84 THR A N 1
ATOM 639 C CA . THR A 1 84 ? -5.737 7.734 8.514 1.00 84.31 84 THR A CA 1
ATOM 640 C C . THR A 1 84 ? -4.410 8.008 9.228 1.00 84.31 84 THR A C 1
ATOM 642 O O . THR A 1 84 ? -4.387 8.631 10.287 1.00 84.31 84 THR A O 1
ATOM 645 N N . LEU A 1 85 ? -3.282 7.608 8.637 1.00 80.06 85 LEU A N 1
ATOM 646 C CA . LEU A 1 85 ? -1.941 7.932 9.145 1.00 80.06 85 LEU A CA 1
ATOM 647 C C . LEU A 1 85 ? -1.753 9.443 9.355 1.00 80.06 85 LEU A C 1
ATOM 649 O O . LEU A 1 85 ? -1.136 9.854 10.331 1.00 80.06 85 LEU A O 1
ATOM 653 N N . LYS A 1 86 ? -2.361 10.266 8.495 1.00 82.62 86 LYS A N 1
ATOM 654 C CA . LYS A 1 86 ? -2.399 11.726 8.622 1.00 82.62 86 LYS A CA 1
ATOM 655 C C . LYS A 1 86 ? -3.060 12.175 9.922 1.00 82.62 86 LYS A C 1
ATOM 657 O O . LYS A 1 86 ? -2.588 13.105 10.565 1.00 82.62 86 LYS A O 1
ATOM 662 N N . GLU A 1 87 ? -4.174 11.543 10.284 1.00 83.06 87 GLU A N 1
ATOM 663 C CA . GLU A 1 87 ? -4.886 11.828 11.530 1.00 83.06 87 GLU A CA 1
ATOM 664 C C . GLU A 1 87 ? -4.119 11.328 12.749 1.00 83.06 87 GLU A C 1
ATOM 666 O O . GLU A 1 87 ? -4.202 11.955 13.797 1.00 83.06 87 GLU A O 1
ATOM 671 N N . LEU A 1 88 ? -3.368 10.234 12.618 1.00 81.31 88 LEU A N 1
ATOM 672 C CA . LEU A 1 88 ? -2.503 9.733 13.683 1.00 81.31 88 LEU A CA 1
ATOM 673 C C . LEU A 1 88 ? -1.330 10.688 13.915 1.00 81.31 88 LEU A C 1
ATOM 675 O O . LEU A 1 88 ? -1.158 11.156 15.030 1.00 81.31 88 LEU A O 1
ATOM 679 N N . GLU A 1 89 ? -0.596 11.086 12.873 1.00 75.62 89 GLU A N 1
ATOM 680 C CA . GLU A 1 89 ? 0.501 12.056 13.018 1.00 75.62 89 GLU A CA 1
ATOM 681 C C . GLU A 1 89 ? 0.030 13.411 13.564 1.00 75.62 89 GLU A C 1
ATOM 683 O O . GLU A 1 89 ? 0.734 14.042 14.345 1.00 75.62 89 GLU A O 1
ATOM 688 N N . ASN A 1 90 ? -1.169 13.860 13.180 1.00 74.00 90 ASN A N 1
ATOM 689 C CA . ASN A 1 90 ? -1.730 15.120 13.668 1.00 74.00 90 ASN A CA 1
ATOM 690 C C . ASN A 1 90 ? -2.434 14.988 15.036 1.00 74.00 90 ASN A C 1
ATOM 692 O O . ASN A 1 90 ? -2.673 15.990 15.704 1.00 74.00 90 ASN A O 1
ATOM 696 N N . GLY A 1 91 ? -2.819 13.771 15.425 1.00 62.50 91 GLY A N 1
ATOM 697 C CA . GLY A 1 91 ? -3.550 13.454 16.654 1.00 62.50 91 GLY A CA 1
ATOM 698 C C . GLY A 1 91 ? -2.658 12.990 17.807 1.00 62.50 91 GLY A C 1
ATOM 699 O O . GLY A 1 91 ? -3.049 13.144 18.961 1.00 62.50 91 GLY A O 1
ATOM 700 N N . GLU A 1 92 ? -1.446 12.509 17.522 1.00 56.00 92 GLU A N 1
ATOM 701 C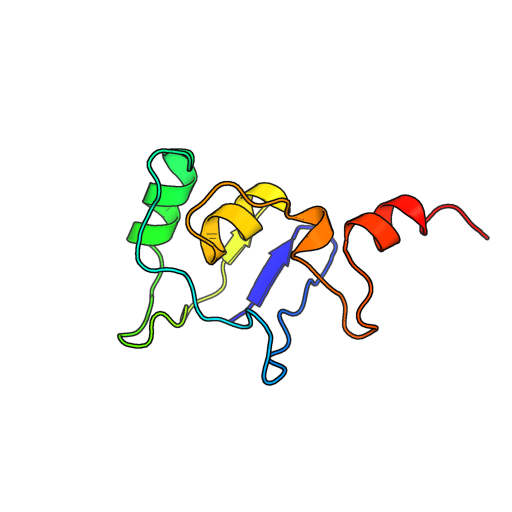 CA . GLU A 1 92 ? -0.385 12.167 18.488 1.00 56.00 92 GLU A CA 1
ATOM 702 C C . GLU A 1 92 ? 0.293 13.441 19.040 1.00 56.00 92 GLU A C 1
ATOM 704 O O . GLU A 1 92 ? 1.511 13.611 19.059 1.00 56.00 92 GLU A O 1
ATOM 709 N N . SER A 1 93 ? -0.521 14.413 19.437 1.00 48.81 93 SER A N 1
ATOM 710 C CA . SER A 1 93 ? -0.130 1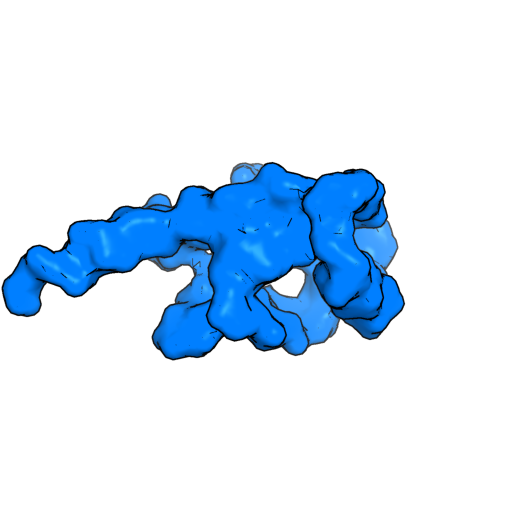5.640 20.133 1.00 48.81 93 SER A CA 1
ATOM 711 C C . SER A 1 93 ? -1.267 16.087 21.043 1.00 48.81 93 SER A C 1
ATOM 713 O O . SER A 1 93 ? -1.620 17.262 21.078 1.00 48.81 93 SER A O 1
ATOM 715 N N . SER A 1 94 ? -1.894 15.159 21.766 1.00 46.00 94 SER A N 1
ATOM 716 C CA . SER A 1 94 ? -2.693 15.559 22.916 1.00 46.00 94 SER A CA 1
ATOM 717 C C . SER A 1 94 ? -2.780 14.456 23.966 1.00 46.00 94 SER A C 1
ATOM 719 O O . SER A 1 94 ? -3.445 13.445 23.752 1.00 46.00 94 SER A O 1
ATOM 721 N N . SER A 1 95 ? -2.169 14.791 25.111 1.00 43.78 95 SER A N 1
ATOM 722 C CA . SER A 1 95 ? -2.312 14.246 26.474 1.00 43.78 95 SER A CA 1
ATOM 723 C C . SER A 1 95 ? -1.265 13.244 26.947 1.00 43.78 95 SER A C 1
ATOM 725 O O . SER A 1 95 ? -1.284 12.076 26.517 1.00 43.78 95 SER A O 1
#

pLDDT: mean 72.37, std 13.99, range [34.62, 88.19]